Protein AF-E6QF63-F1 (afdb_monomer)

Radius of gyration: 17.87 Å; Cα contacts (8 Å, |Δi|>4): 194; chains: 1; bounding box: 43×35×48 Å

Structure (mmCIF, N/CA/C/O backbone):
data_AF-E6QF63-F1
#
_entry.id   AF-E6QF63-F1
#
loop_
_atom_site.group_PDB
_atom_site.id
_atom_site.type_symbol
_atom_site.label_atom_id
_atom_site.label_alt_id
_atom_site.label_comp_id
_atom_site.label_asym_id
_atom_site.label_entity_id
_atom_site.label_seq_id
_atom_site.pdbx_PDB_ins_code
_atom_site.Cartn_x
_atom_site.Cartn_y
_atom_site.Cartn_z
_atom_site.occupancy
_atom_site.B_iso_or_equiv
_atom_site.auth_seq_id
_atom_site.auth_comp_id
_atom_site.auth_asym_id
_atom_site.auth_atom_id
_atom_site.pdbx_PDB_model_num
ATOM 1 N N . MET A 1 1 ? 8.252 11.566 -25.900 1.00 77.56 1 MET A N 1
ATOM 2 C CA . MET A 1 1 ? 8.126 12.867 -26.603 1.00 77.56 1 MET A CA 1
ATOM 3 C C . MET A 1 1 ? 6.923 12.921 -27.541 1.00 77.56 1 MET A C 1
ATOM 5 O O . MET A 1 1 ? 6.179 13.885 -27.450 1.00 77.56 1 MET A O 1
ATOM 9 N N . VAL A 1 2 ? 6.675 11.902 -28.379 1.00 91.25 2 VAL A N 1
ATOM 10 C CA . VAL A 1 2 ? 5.491 11.867 -29.269 1.00 91.25 2 VAL A CA 1
ATOM 11 C C . VAL A 1 2 ? 4.173 11.910 -28.487 1.00 91.25 2 VAL A C 1
ATOM 13 O O . VAL A 1 2 ? 3.387 12.823 -28.699 1.00 91.25 2 VAL A O 1
ATOM 16 N N . ALA A 1 3 ? 3.964 11.010 -27.516 1.00 91.19 3 ALA A N 1
ATOM 17 C CA . ALA A 1 3 ? 2.747 11.012 -26.691 1.00 91.19 3 ALA A CA 1
ATOM 18 C C . ALA A 1 3 ? 2.508 12.360 -25.985 1.00 91.19 3 ALA A C 1
ATOM 20 O O . ALA A 1 3 ? 1.401 12.882 -26.013 1.00 91.19 3 ALA A O 1
ATOM 21 N N . PHE A 1 4 ? 3.571 12.972 -25.446 1.00 90.19 4 PHE A N 1
ATOM 22 C CA . PHE A 1 4 ? 3.513 14.312 -24.852 1.00 90.19 4 PHE A CA 1
ATOM 23 C C . PHE A 1 4 ? 3.072 15.376 -25.868 1.00 90.19 4 PHE A C 1
ATOM 25 O O . PHE A 1 4 ? 2.186 16.169 -25.574 1.00 90.19 4 PHE A O 1
ATOM 32 N N . LYS A 1 5 ? 3.639 15.368 -27.083 1.00 94.88 5 LYS A N 1
ATOM 33 C CA . LYS A 1 5 ? 3.261 16.301 -28.156 1.00 94.88 5 LYS A CA 1
ATOM 34 C C . LYS A 1 5 ? 1.799 16.137 -28.586 1.00 94.88 5 LYS A C 1
ATOM 36 O O . LYS A 1 5 ? 1.174 17.127 -28.957 1.00 94.88 5 LYS A O 1
ATOM 41 N N . MET A 1 6 ? 1.279 14.914 -28.539 1.00 96.56 6 MET A N 1
ATOM 42 C CA . MET A 1 6 ? -0.079 14.579 -28.974 1.00 96.56 6 MET A CA 1
ATOM 43 C C . MET A 1 6 ? -1.124 14.638 -27.848 1.00 96.56 6 MET A C 1
ATOM 45 O O . MET A 1 6 ? -2.311 14.502 -28.125 1.00 96.56 6 MET A O 1
ATOM 49 N N . GLY A 1 7 ? -0.708 14.822 -26.589 1.00 94.00 7 GLY A N 1
ATOM 50 C CA . GLY A 1 7 ? -1.609 14.763 -25.433 1.00 94.00 7 GLY A CA 1
ATOM 51 C C . GLY A 1 7 ? -2.177 13.363 -25.169 1.00 94.00 7 GLY A C 1
ATOM 52 O O . GLY A 1 7 ? -3.283 13.234 -24.654 1.00 94.00 7 GLY A O 1
ATOM 53 N N . TRP A 1 8 ? -1.457 12.308 -25.551 1.00 96.25 8 TRP A N 1
ATOM 54 C CA . TRP A 1 8 ? -1.918 10.928 -25.397 1.00 96.25 8 TRP A CA 1
ATOM 55 C C . TRP A 1 8 ? -1.508 10.338 -24.048 1.00 96.25 8 TRP A C 1
ATOM 57 O O . TRP A 1 8 ? -0.339 10.400 -23.662 1.00 96.25 8 TRP A O 1
ATOM 67 N N . GLY A 1 9 ? -2.462 9.694 -23.370 1.00 90.38 9 GLY A N 1
ATOM 68 C CA . GLY A 1 9 ? -2.170 8.766 -22.281 1.00 90.38 9 GLY A CA 1
ATOM 69 C C . GLY A 1 9 ? -1.618 7.468 -22.862 1.00 90.38 9 GLY A C 1
ATOM 70 O O . GLY A 1 9 ? -2.372 6.672 -23.410 1.00 90.38 9 GLY A O 1
ATOM 71 N N . LEU A 1 10 ? -0.301 7.279 -22.783 1.00 87.19 10 LEU A N 1
ATOM 72 C CA . LEU A 1 10 ? 0.390 6.097 -23.295 1.00 87.19 10 LEU A CA 1
ATOM 73 C C . LEU A 1 10 ? 1.085 5.361 -22.148 1.00 87.19 10 LEU A C 1
ATOM 75 O O . LEU A 1 10 ? 1.783 5.987 -21.349 1.00 87.19 10 LEU A O 1
ATOM 79 N N . THR A 1 11 ? 0.962 4.036 -22.135 1.00 83.50 11 THR A N 1
ATOM 80 C CA . THR A 1 11 ? 1.754 3.143 -21.282 1.00 83.50 11 THR A CA 1
ATOM 81 C C . THR A 1 11 ? 2.715 2.357 -22.166 1.00 83.50 11 THR A C 1
ATOM 83 O O . THR A 1 11 ? 2.298 1.778 -23.166 1.00 83.50 11 THR A O 1
ATOM 86 N N . VAL A 1 12 ? 3.999 2.341 -21.809 1.00 80.44 12 VAL A N 1
ATOM 87 C CA . VAL A 1 12 ? 5.005 1.490 -22.458 1.00 80.44 12 VAL A CA 1
ATOM 88 C C . VAL A 1 12 ? 5.251 0.294 -21.554 1.00 80.44 12 VAL A C 1
ATOM 90 O O . VAL A 1 12 ? 5.572 0.468 -20.380 1.00 80.44 12 VAL A O 1
ATOM 93 N N . VAL A 1 13 ? 5.107 -0.907 -22.105 1.00 81.25 13 VAL A N 1
ATOM 94 C CA . VAL A 1 13 ? 5.423 -2.159 -21.417 1.00 81.25 13 VAL A CA 1
ATOM 95 C C . VAL A 1 13 ? 6.616 -2.778 -22.129 1.00 81.25 13 VAL A C 1
ATOM 97 O O . VAL A 1 13 ? 6.569 -3.009 -23.335 1.00 81.25 13 VAL A O 1
ATOM 100 N N . LEU A 1 14 ? 7.702 -2.989 -21.388 1.00 81.12 14 LEU A N 1
ATOM 101 C CA . LEU A 1 14 ? 8.854 -3.745 -21.866 1.00 81.12 14 LEU A CA 1
ATOM 102 C C . LEU A 1 14 ? 8.646 -5.197 -21.445 1.00 81.12 14 LEU A C 1
ATOM 104 O O . LEU A 1 14 ? 8.538 -5.466 -20.254 1.00 81.12 14 LEU A O 1
ATOM 108 N N . GLU A 1 15 ? 8.560 -6.102 -22.414 1.00 83.94 15 GLU A N 1
ATOM 109 C CA . GLU A 1 15 ? 8.300 -7.528 -22.169 1.00 83.94 15 GLU A CA 1
ATOM 110 C C . GLU A 1 15 ? 9.591 -8.352 -22.128 1.00 83.94 15 GLU A C 1
ATOM 112 O O . GLU A 1 15 ? 9.680 -9.342 -21.414 1.00 83.94 15 GLU A O 1
ATOM 117 N N . SER A 1 16 ? 10.625 -7.944 -22.864 1.00 87.19 16 SER A N 1
ATOM 118 C CA . SER A 1 16 ? 11.892 -8.670 -22.910 1.00 87.19 16 SER A CA 1
ATOM 119 C C . SER A 1 16 ? 13.079 -7.738 -23.126 1.00 87.19 16 SER A C 1
ATOM 121 O O . SER A 1 16 ? 12.937 -6.616 -23.619 1.00 87.19 16 SER A O 1
ATOM 123 N N . PHE A 1 17 ? 14.257 -8.207 -22.731 1.00 88.38 17 PHE A N 1
ATOM 124 C CA . PHE A 1 17 ? 15.539 -7.558 -22.970 1.00 88.38 17 PHE A CA 1
ATOM 125 C C . PHE A 1 17 ? 16.514 -8.570 -23.562 1.00 88.38 17 PHE A C 1
ATOM 127 O O . PHE A 1 17 ? 16.563 -9.713 -23.115 1.00 88.38 17 PHE A O 1
ATOM 134 N N . ILE A 1 18 ? 17.288 -8.141 -24.555 1.00 93.31 18 ILE A N 1
ATOM 135 C CA . ILE A 1 18 ? 18.378 -8.922 -25.137 1.00 93.31 18 ILE A CA 1
ATOM 136 C C . ILE A 1 18 ? 19.684 -8.315 -24.629 1.00 93.31 18 ILE A C 1
ATOM 138 O O . ILE A 1 18 ? 19.939 -7.132 -24.861 1.00 93.31 18 ILE A O 1
ATOM 142 N N . ASP A 1 19 ? 20.481 -9.108 -23.916 1.00 91.81 19 ASP A N 1
ATOM 143 C CA . ASP A 1 19 ? 21.755 -8.653 -23.362 1.00 91.81 19 ASP A CA 1
ATOM 144 C C . ASP A 1 19 ? 22.858 -8.515 -24.431 1.00 91.81 19 ASP A C 1
ATOM 146 O O . ASP A 1 19 ? 22.669 -8.816 -25.612 1.00 91.81 19 ASP A O 1
ATOM 150 N N . SER A 1 20 ? 24.048 -8.064 -24.019 1.00 95.00 20 SER A N 1
ATOM 151 C CA . SER A 1 20 ? 25.201 -7.918 -24.920 1.00 95.00 20 SER A CA 1
ATOM 152 C C . SER A 1 20 ? 25.687 -9.236 -25.536 1.00 95.00 20 SER A C 1
ATOM 154 O O . SER A 1 20 ? 26.474 -9.203 -26.478 1.00 95.00 20 SER A O 1
ATOM 156 N N . ASN A 1 21 ? 25.240 -10.382 -25.017 1.00 94.25 21 ASN A N 1
ATOM 157 C CA . ASN A 1 21 ? 25.573 -11.716 -25.509 1.00 94.25 21 ASN A CA 1
ATOM 158 C C . ASN A 1 21 ? 24.481 -12.287 -26.432 1.00 94.25 21 ASN A C 1
ATOM 160 O O . ASN A 1 21 ? 24.614 -13.414 -26.905 1.00 94.25 21 ASN A O 1
ATOM 164 N N . GLY A 1 22 ? 23.402 -11.538 -26.692 1.00 93.44 22 GLY A N 1
ATOM 165 C CA . GLY A 1 22 ? 22.266 -11.999 -27.490 1.00 93.44 22 GLY A CA 1
ATOM 166 C C . GLY A 1 22 ? 21.261 -12.856 -26.713 1.00 93.44 22 GLY A C 1
ATOM 167 O O . GLY A 1 22 ? 20.371 -13.445 -27.325 1.00 93.44 22 GLY A O 1
ATOM 168 N N . ILE A 1 23 ? 21.371 -12.938 -25.383 1.00 93.62 23 ILE A N 1
ATOM 169 C CA . ILE A 1 23 ? 20.462 -13.727 -24.548 1.00 93.62 23 ILE A CA 1
ATOM 170 C C . ILE A 1 23 ? 19.201 -12.911 -24.270 1.00 93.62 23 ILE A C 1
ATOM 172 O O . ILE A 1 23 ? 19.253 -11.853 -23.641 1.00 93.62 23 ILE A O 1
ATOM 176 N N . ALA A 1 24 ? 18.053 -13.428 -24.710 1.00 90.75 24 ALA A N 1
ATOM 177 C CA . ALA A 1 24 ? 16.749 -12.855 -24.404 1.00 90.75 24 ALA A CA 1
ATOM 178 C C . ALA A 1 24 ? 16.290 -13.260 -22.993 1.00 90.75 24 ALA A C 1
ATOM 180 O O . ALA A 1 24 ? 16.170 -14.444 -22.682 1.00 90.75 24 ALA A O 1
ATOM 181 N N . SER A 1 25 ? 15.994 -12.270 -22.157 1.00 87.88 25 SER A N 1
ATOM 182 C CA . SER A 1 25 ? 15.398 -12.426 -20.829 1.00 87.88 25 SER A CA 1
ATOM 183 C C . SER A 1 25 ? 14.021 -11.769 -20.794 1.00 87.88 25 SER A C 1
ATOM 185 O O . SER A 1 25 ? 13.836 -10.680 -21.335 1.00 87.88 25 SER A O 1
ATOM 187 N N . GLN A 1 26 ? 13.055 -12.417 -20.145 1.00 83.69 26 GLN A N 1
ATOM 188 C CA . GLN A 1 26 ? 11.720 -11.855 -19.928 1.00 83.69 26 GLN A CA 1
ATOM 189 C C . GLN A 1 26 ? 11.769 -10.785 -18.829 1.00 83.69 26 GLN A C 1
ATOM 191 O O . GLN A 1 26 ? 12.319 -11.014 -17.752 1.00 83.69 26 GLN A O 1
ATOM 196 N N . ILE A 1 27 ? 11.176 -9.625 -19.095 1.00 78.94 27 ILE A N 1
ATOM 197 C CA . ILE A 1 27 ? 10.954 -8.564 -18.113 1.00 78.94 27 ILE A CA 1
ATOM 198 C C . ILE A 1 27 ? 9.559 -8.790 -17.543 1.00 78.94 27 ILE A C 1
ATOM 200 O O . ILE A 1 27 ? 8.551 -8.398 -18.128 1.00 78.94 27 ILE A O 1
ATOM 204 N N . VAL A 1 28 ? 9.491 -9.453 -16.393 1.00 73.44 28 VAL A N 1
ATOM 205 C CA . VAL A 1 28 ? 8.207 -9.753 -15.762 1.00 73.44 28 VAL A CA 1
ATOM 206 C C . VAL A 1 28 ? 7.830 -8.629 -14.802 1.00 73.44 28 VAL A C 1
ATOM 208 O O . VAL A 1 28 ? 8.525 -8.386 -13.820 1.00 73.44 28 VAL A O 1
ATOM 211 N N . GLN A 1 29 ? 6.703 -7.959 -15.056 1.00 78.38 29 GLN A N 1
ATOM 212 C CA . GLN A 1 29 ? 6.124 -6.958 -14.147 1.00 78.38 29 GLN A CA 1
ATOM 213 C C . GLN A 1 29 ? 5.306 -7.623 -13.032 1.00 78.38 29 GLN A C 1
ATOM 215 O O . GLN A 1 29 ? 4.130 -7.322 -12.836 1.00 78.38 29 GLN A O 1
ATOM 220 N N . LYS A 1 30 ? 5.916 -8.579 -12.331 1.00 85.69 30 LYS A N 1
ATOM 221 C CA . LYS A 1 30 ? 5.305 -9.246 -11.183 1.00 85.69 30 LYS A CA 1
ATOM 222 C C . LYS A 1 30 ? 6.314 -9.359 -10.056 1.00 85.69 30 LYS A C 1
ATOM 224 O O . LYS A 1 30 ? 7.493 -9.605 -10.295 1.00 85.69 30 LYS A O 1
ATOM 229 N N . ASP A 1 31 ? 5.816 -9.236 -8.838 1.00 88.38 31 ASP A N 1
ATOM 230 C CA . ASP A 1 31 ? 6.544 -9.601 -7.633 1.00 88.38 31 ASP A CA 1
ATOM 231 C C . ASP A 1 31 ? 5.748 -10.706 -6.935 1.00 88.38 31 ASP A C 1
ATOM 233 O O . ASP A 1 31 ? 4.737 -10.455 -6.273 1.00 88.38 31 ASP A O 1
ATOM 237 N N . ASP A 1 32 ? 6.188 -11.950 -7.136 1.00 90.81 32 ASP A N 1
ATOM 238 C CA . ASP A 1 32 ? 5.523 -13.138 -6.591 1.00 90.81 32 ASP A CA 1
ATOM 239 C C . ASP A 1 32 ? 5.521 -13.144 -5.050 1.00 90.81 32 ASP A C 1
ATOM 241 O O . ASP A 1 32 ? 4.725 -13.859 -4.441 1.00 90.81 32 ASP A O 1
ATOM 245 N N . SER A 1 33 ? 6.365 -12.329 -4.402 1.00 93.25 33 SER A N 1
ATOM 246 C CA . SER A 1 33 ? 6.396 -12.212 -2.942 1.00 93.25 33 SER A CA 1
ATOM 247 C C . SER A 1 33 ? 5.229 -11.402 -2.370 1.00 93.25 33 SER A C 1
ATOM 249 O O . SER A 1 33 ? 4.942 -11.524 -1.181 1.00 93.25 33 SER A O 1
ATOM 251 N N . LEU A 1 34 ? 4.527 -10.604 -3.188 1.00 95.38 34 LEU A N 1
ATOM 252 C CA . LEU A 1 34 ? 3.461 -9.713 -2.715 1.00 95.38 34 LEU A CA 1
ATOM 253 C C . LEU A 1 34 ? 2.103 -10.402 -2.592 1.00 95.38 34 LEU A C 1
ATOM 255 O O . LEU A 1 34 ? 1.345 -10.092 -1.673 1.00 95.38 34 LEU A O 1
ATOM 259 N N . ALA A 1 35 ? 1.782 -11.340 -3.488 1.00 94.94 35 ALA A N 1
ATOM 260 C CA . ALA A 1 35 ? 0.483 -12.015 -3.475 1.00 94.94 35 ALA A CA 1
ATOM 261 C C . ALA A 1 35 ? 0.208 -12.754 -2.145 1.00 94.94 35 ALA A C 1
ATOM 263 O O . ALA A 1 35 ? -0.862 -12.532 -1.579 1.00 94.94 35 ALA A O 1
ATOM 264 N N . PRO A 1 36 ? 1.159 -13.519 -1.563 1.00 96.75 36 PRO A N 1
ATOM 265 C CA . PRO A 1 36 ? 0.958 -14.162 -0.260 1.00 96.75 36 PRO A CA 1
ATOM 266 C C . PRO A 1 36 ? 0.754 -13.192 0.915 1.00 96.75 36 PRO A C 1
ATOM 268 O O . PRO A 1 36 ? 0.276 -13.607 1.967 1.00 96.75 36 PRO A O 1
ATOM 271 N N . LEU A 1 37 ? 1.120 -11.910 0.771 1.00 97.00 37 LEU A N 1
ATOM 272 C CA . LEU A 1 37 ? 0.924 -10.892 1.813 1.00 97.00 37 LEU A CA 1
ATOM 273 C C . LEU A 1 37 ? -0.514 -10.361 1.849 1.00 97.00 37 LEU A C 1
ATOM 275 O O . LEU A 1 37 ? -0.896 -9.707 2.820 1.00 97.00 37 LEU A O 1
ATOM 279 N N . CYS A 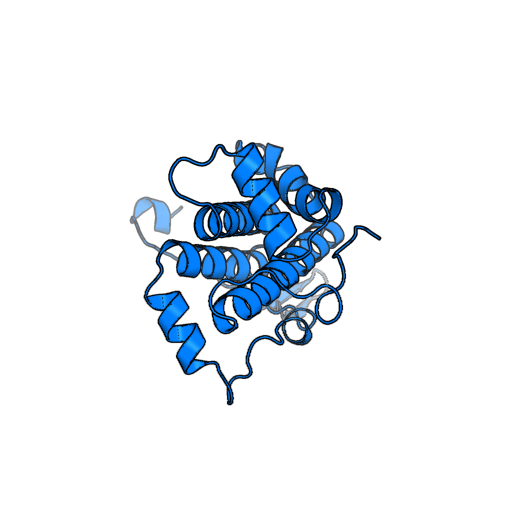1 38 ? -1.300 -10.601 0.796 1.00 96.62 38 CYS A N 1
ATOM 280 C CA . CYS A 1 38 ? -2.705 -10.231 0.746 1.00 96.62 38 CYS A CA 1
ATOM 281 C C . CYS A 1 38 ? -3.561 -11.386 1.274 1.00 96.62 38 CYS A C 1
ATOM 283 O O . CYS A 1 38 ? -3.822 -12.359 0.576 1.00 96.62 38 CYS A O 1
ATOM 285 N N . THR A 1 39 ? -3.980 -11.269 2.529 1.00 96.62 39 THR A N 1
ATOM 286 C CA . THR A 1 39 ? -4.791 -12.270 3.237 1.00 96.62 39 THR A CA 1
ATOM 287 C C . THR A 1 39 ? -6.222 -11.798 3.484 1.00 96.62 39 THR A C 1
ATOM 289 O O . THR A 1 39 ? -7.066 -12.593 3.885 1.00 96.62 39 THR A O 1
ATOM 292 N N . ALA A 1 40 ? -6.509 -10.513 3.247 1.00 96.88 40 ALA A N 1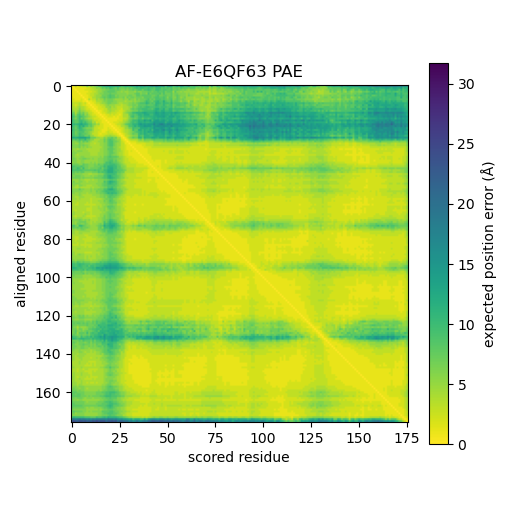
ATOM 293 C CA . ALA A 1 40 ? -7.814 -9.920 3.515 1.00 96.88 40 ALA A CA 1
ATOM 294 C C . ALA A 1 40 ? -8.943 -10.505 2.659 1.00 96.88 40 ALA A C 1
ATOM 296 O O . ALA A 1 40 ? -10.103 -10.456 3.067 1.00 96.88 40 ALA A O 1
ATOM 297 N N . PHE A 1 41 ? -8.625 -11.066 1.498 1.00 96.75 41 PHE A N 1
ATOM 298 C CA . PHE A 1 41 ? -9.569 -11.727 0.607 1.00 96.75 41 PHE A CA 1
ATOM 299 C C . PHE A 1 41 ? -8.829 -12.747 -0.264 1.00 96.75 41 PHE A C 1
ATOM 301 O O . PHE A 1 41 ? -7.609 -12.685 -0.411 1.00 96.75 41 PHE A O 1
ATOM 308 N N . SER A 1 42 ? -9.580 -13.652 -0.878 1.00 95.81 42 SER A N 1
ATOM 309 C CA . SER A 1 42 ? -9.146 -14.416 -2.047 1.00 95.81 42 SER A CA 1
ATOM 310 C C . SER A 1 42 ? -10.031 -14.047 -3.237 1.00 95.81 42 SER A C 1
ATOM 312 O O . SER A 1 42 ? -11.059 -13.390 -3.069 1.00 95.81 42 SER A O 1
ATOM 314 N N . LEU A 1 43 ? -9.655 -14.466 -4.447 1.00 92.81 43 LEU A N 1
ATOM 315 C CA . LEU A 1 43 ? -10.491 -14.228 -5.631 1.00 92.81 43 LEU A CA 1
ATOM 316 C C . LEU A 1 43 ? -11.873 -14.888 -5.511 1.00 92.81 43 LEU A C 1
ATOM 318 O O . LEU A 1 43 ? -12.843 -14.352 -6.033 1.00 92.81 43 LEU A O 1
ATOM 322 N N . ASP A 1 44 ? -11.965 -15.991 -4.767 1.00 94.56 44 ASP A N 1
ATOM 323 C CA . ASP A 1 44 ? -13.209 -16.739 -4.570 1.00 94.56 44 ASP A CA 1
ATOM 324 C C . ASP A 1 44 ? -13.975 -16.314 -3.303 1.00 94.56 44 ASP A C 1
ATOM 326 O O . ASP A 1 44 ? -15.139 -16.673 -3.128 1.00 94.56 44 ASP A O 1
ATOM 330 N N . GLN A 1 45 ? -13.340 -15.569 -2.389 1.00 95.31 45 GLN A N 1
ATOM 331 C CA . GLN A 1 45 ? -13.924 -15.212 -1.097 1.00 95.31 45 GLN A CA 1
ATOM 332 C C . GLN A 1 45 ? -13.595 -13.773 -0.686 1.00 95.31 45 GLN A C 1
ATOM 334 O O . GLN A 1 45 ? -12.445 -13.410 -0.449 1.00 95.31 45 GLN A O 1
ATOM 339 N N . GLY A 1 46 ? -14.637 -12.955 -0.511 1.00 93.94 46 GLY A N 1
ATOM 340 C CA . GLY A 1 46 ? -14.525 -11.583 0.002 1.00 93.94 46 GLY A CA 1
ATOM 341 C C . GLY A 1 46 ? -14.075 -10.537 -1.025 1.00 93.94 46 GLY A C 1
ATOM 342 O O . GLY A 1 46 ? -14.148 -9.345 -0.727 1.00 93.94 46 GLY A O 1
ATOM 343 N N . PHE A 1 47 ? -13.667 -10.952 -2.232 1.00 96.56 47 PHE A N 1
ATOM 344 C CA . PHE A 1 47 ? -13.260 -10.043 -3.305 1.00 96.56 47 PHE A CA 1
ATOM 345 C C . PHE A 1 47 ? -14.360 -9.042 -3.670 1.00 96.56 47 PHE A C 1
ATOM 347 O O . PHE A 1 47 ? -14.111 -7.840 -3.626 1.00 96.56 47 PHE A O 1
ATOM 354 N N . ASP A 1 48 ? -15.575 -9.509 -3.976 1.00 96.62 48 ASP A N 1
ATOM 355 C CA . ASP A 1 48 ? -16.662 -8.644 -4.456 1.00 96.62 48 ASP A CA 1
ATOM 356 C C . ASP A 1 48 ? -17.021 -7.543 -3.450 1.00 96.62 48 ASP A C 1
ATOM 358 O O . ASP A 1 48 ? -17.152 -6.373 -3.815 1.00 96.62 48 ASP A O 1
ATOM 362 N N . GLU A 1 49 ? -17.121 -7.893 -2.164 1.00 95.44 49 GLU A N 1
ATOM 363 C CA . GLU A 1 49 ? -17.453 -6.934 -1.109 1.00 95.44 49 GLU A CA 1
ATOM 364 C C . GLU A 1 49 ? -16.375 -5.850 -0.981 1.00 95.44 49 GLU A C 1
ATOM 366 O O . GLU A 1 49 ? -16.682 -4.657 -0.893 1.00 95.44 49 GLU A O 1
ATOM 371 N N . LEU A 1 50 ? -15.101 -6.249 -0.990 1.00 96.19 50 LEU A N 1
ATOM 372 C CA . LEU A 1 50 ? -13.995 -5.308 -0.887 1.00 96.19 50 LEU A CA 1
ATOM 373 C C . LEU A 1 50 ? -13.856 -4.461 -2.157 1.00 96.19 50 LEU A C 1
ATOM 375 O O . LEU A 1 50 ? -13.630 -3.255 -2.069 1.00 96.19 50 LEU A O 1
ATOM 379 N N . CYS A 1 51 ? -14.046 -5.068 -3.328 1.00 96.56 51 CYS A N 1
ATOM 380 C CA . CYS A 1 51 ? -14.010 -4.401 -4.624 1.00 96.56 51 CYS A CA 1
ATOM 381 C C . CYS A 1 51 ? -15.040 -3.264 -4.688 1.00 96.56 51 CYS A C 1
ATOM 383 O O . CYS A 1 51 ? -14.697 -2.141 -5.063 1.00 96.56 51 CYS A O 1
ATOM 385 N N . ILE A 1 52 ? -16.269 -3.504 -4.214 1.00 96.88 52 ILE A N 1
ATOM 386 C CA . ILE A 1 52 ? -17.307 -2.467 -4.114 1.00 96.88 52 ILE A CA 1
ATOM 387 C C . ILE A 1 52 ? -16.837 -1.303 -3.229 1.00 96.88 52 ILE A C 1
ATOM 389 O O . ILE A 1 52 ? -16.939 -0.147 -3.647 1.00 96.88 52 ILE A O 1
ATOM 393 N N . LYS A 1 53 ? -16.264 -1.577 -2.045 1.00 96.00 53 LYS A N 1
ATOM 394 C CA . LYS A 1 53 ? -15.742 -0.524 -1.149 1.00 96.00 53 LYS A CA 1
ATOM 395 C C . LYS A 1 53 ? -14.618 0.285 -1.807 1.00 96.00 53 LYS A C 1
ATOM 397 O O . LYS A 1 53 ? -14.572 1.505 -1.651 1.00 96.00 53 LYS A O 1
ATOM 402 N N . VAL A 1 54 ? -13.725 -0.373 -2.552 1.00 96.94 54 VAL A N 1
ATOM 403 C CA . VAL A 1 54 ? -12.633 0.286 -3.288 1.00 96.94 54 VAL A CA 1
ATOM 404 C C . VAL A 1 54 ? -13.188 1.199 -4.379 1.00 96.94 54 VAL A C 1
ATOM 406 O O . VAL A 1 54 ? -12.809 2.366 -4.437 1.00 96.94 54 VAL A O 1
ATOM 409 N N . ILE A 1 55 ? -14.113 0.712 -5.211 1.00 96.25 55 ILE A N 1
ATOM 410 C CA . ILE A 1 55 ? -14.685 1.483 -6.327 1.00 96.25 55 ILE A CA 1
ATOM 411 C C . ILE A 1 55 ? -15.494 2.687 -5.826 1.00 96.25 55 ILE A C 1
ATOM 413 O O . ILE A 1 55 ? -15.465 3.753 -6.440 1.00 96.25 55 ILE A O 1
ATOM 417 N N . GLN A 1 56 ? -16.189 2.552 -4.695 1.00 96.81 56 GLN A N 1
ATOM 418 C CA . GLN A 1 56 ? -16.971 3.638 -4.095 1.00 96.81 56 GLN A CA 1
ATOM 419 C C . GLN A 1 56 ? -16.110 4.713 -3.413 1.00 96.81 56 GLN A C 1
ATOM 421 O O . GLN A 1 56 ? -16.596 5.812 -3.149 1.00 96.81 56 GLN A O 1
ATOM 426 N N . SER A 1 57 ? -14.834 4.429 -3.140 1.00 96.88 57 SER A N 1
ATOM 427 C CA . SER A 1 57 ? -13.919 5.342 -2.460 1.00 96.88 57 SER A CA 1
ATOM 428 C C . SER A 1 57 ? -12.767 5.741 -3.379 1.00 96.88 57 SER A C 1
ATOM 430 O O . SER A 1 57 ? -11.736 5.077 -3.446 1.00 96.88 57 SER A O 1
ATOM 432 N N . VAL A 1 58 ? -12.908 6.887 -4.052 1.00 96.75 58 VAL A N 1
ATOM 433 C CA . VAL A 1 58 ? -11.850 7.478 -4.896 1.00 96.75 58 VAL A CA 1
ATOM 434 C C . VAL A 1 58 ? -10.473 7.509 -4.206 1.00 96.75 58 VAL A C 1
ATOM 436 O O . VAL A 1 58 ? -9.505 7.060 -4.821 1.00 96.75 58 VAL A O 1
ATOM 439 N N . PRO A 1 59 ? -10.316 7.996 -2.956 1.00 97.06 59 PRO A N 1
ATOM 440 C CA . PRO A 1 59 ? -9.013 7.971 -2.288 1.00 97.06 59 PRO A CA 1
ATOM 441 C C . PRO A 1 59 ? -8.453 6.556 -2.078 1.00 97.06 59 PRO A C 1
ATOM 443 O O . PRO A 1 59 ? -7.242 6.380 -2.208 1.00 97.06 59 PRO A O 1
ATOM 446 N N . LEU A 1 60 ? -9.297 5.554 -1.810 1.00 97.75 60 LEU A N 1
ATOM 447 C CA . LEU A 1 60 ? -8.860 4.164 -1.652 1.00 97.75 60 LEU A CA 1
ATOM 448 C C . LEU A 1 60 ? -8.473 3.533 -2.992 1.00 97.75 60 LEU A C 1
ATOM 450 O O . LEU A 1 60 ? -7.409 2.928 -3.100 1.00 97.75 60 LEU A O 1
ATOM 454 N N . PHE A 1 61 ? -9.285 3.740 -4.028 1.00 97.75 61 PHE A N 1
ATOM 455 C CA . PHE A 1 61 ? -8.963 3.341 -5.396 1.00 97.75 61 PHE A CA 1
ATOM 456 C C . PHE A 1 61 ? -7.613 3.913 -5.843 1.00 97.75 61 PHE A C 1
ATOM 458 O O . PHE A 1 61 ? -6.768 3.193 -6.373 1.00 97.75 61 PHE A O 1
ATOM 465 N N . MET A 1 62 ? -7.369 5.198 -5.573 1.00 98.12 62 MET A N 1
ATOM 466 C CA . MET A 1 62 ? -6.100 5.839 -5.910 1.00 98.12 62 MET A CA 1
ATOM 467 C C . MET A 1 62 ? -4.929 5.273 -5.103 1.00 98.12 62 MET A C 1
ATOM 469 O O . MET A 1 62 ? -3.851 5.106 -5.663 1.00 98.12 62 MET A O 1
ATOM 473 N N . ALA A 1 63 ? -5.124 4.939 -3.823 1.00 98.12 63 ALA A N 1
ATOM 474 C CA . ALA A 1 63 ? -4.089 4.287 -3.021 1.00 98.12 63 ALA A CA 1
ATOM 475 C C . ALA A 1 63 ? -3.724 2.906 -3.588 1.00 98.12 63 ALA A C 1
ATOM 477 O O . ALA A 1 63 ? -2.544 2.593 -3.717 1.00 98.12 63 ALA A O 1
ATOM 478 N N . LEU A 1 64 ? -4.720 2.113 -3.996 1.00 97.19 64 LEU A N 1
ATOM 479 C CA . LEU A 1 64 ? -4.496 0.814 -4.632 1.00 97.19 64 LEU A CA 1
ATOM 480 C C . LEU A 1 64 ? -3.774 0.956 -5.980 1.00 97.19 64 LEU A C 1
ATOM 482 O O . LEU A 1 64 ? -2.800 0.250 -6.234 1.00 97.19 64 LEU A O 1
ATOM 486 N N . ARG A 1 65 ? -4.200 1.909 -6.820 1.00 96.06 65 ARG A N 1
ATOM 487 C CA . ARG A 1 65 ? -3.531 2.237 -8.088 1.00 96.06 65 ARG A CA 1
ATOM 488 C C . ARG A 1 65 ? -2.062 2.596 -7.871 1.00 96.06 65 ARG A C 1
ATOM 490 O O . ARG A 1 65 ? -1.216 2.136 -8.632 1.00 96.06 65 ARG A O 1
ATOM 497 N N . ASP A 1 66 ? -1.775 3.436 -6.878 1.00 96.88 66 ASP A N 1
ATOM 498 C CA . ASP A 1 66 ? -0.415 3.877 -6.568 1.00 96.88 66 ASP A CA 1
ATOM 499 C C . ASP A 1 66 ? 0.469 2.666 -6.199 1.00 96.88 66 ASP A C 1
ATOM 501 O O . ASP A 1 66 ? 1.552 2.508 -6.756 1.00 96.88 66 ASP A O 1
ATOM 505 N N . LEU A 1 67 ? -0.018 1.739 -5.365 1.00 96.38 67 LEU A N 1
ATOM 506 C CA . LEU A 1 67 ? 0.729 0.517 -5.030 1.00 96.38 67 LEU A CA 1
ATOM 507 C C . LEU A 1 67 ? 0.940 -0.413 -6.232 1.00 96.38 67 LEU A C 1
ATOM 509 O O . LEU A 1 67 ? 2.038 -0.930 -6.415 1.00 96.38 67 LEU A O 1
ATOM 513 N N . ILE A 1 68 ? -0.069 -0.602 -7.085 1.00 94.56 68 ILE A N 1
ATOM 514 C CA . ILE A 1 68 ? 0.076 -1.423 -8.300 1.00 94.56 68 ILE A CA 1
ATOM 515 C C . ILE A 1 68 ? 1.105 -0.797 -9.255 1.00 94.56 68 ILE A C 1
ATOM 517 O O . ILE A 1 68 ? 1.947 -1.503 -9.808 1.00 94.56 68 ILE A O 1
ATOM 521 N N . ALA A 1 69 ? 1.091 0.530 -9.416 1.00 91.75 69 ALA A N 1
ATOM 522 C CA . ALA A 1 69 ? 2.059 1.240 -10.251 1.00 91.75 69 ALA A CA 1
ATOM 523 C C . ALA A 1 69 ? 3.504 1.102 -9.737 1.00 91.75 69 ALA A C 1
ATOM 525 O O . ALA A 1 69 ? 4.428 1.013 -10.550 1.00 91.75 69 ALA A O 1
ATOM 526 N N . ALA A 1 70 ? 3.693 1.014 -8.416 1.00 92.25 70 ALA A N 1
ATOM 527 C CA . ALA A 1 70 ? 5.001 0.809 -7.797 1.00 92.25 70 ALA A CA 1
ATOM 528 C C . ALA A 1 70 ? 5.682 -0.502 -8.244 1.00 92.25 70 ALA A C 1
ATOM 530 O O . ALA A 1 70 ? 6.909 -0.542 -8.326 1.00 92.25 70 ALA A O 1
ATOM 531 N N . ILE A 1 71 ? 4.909 -1.538 -8.601 1.00 90.12 71 ILE A N 1
ATOM 532 C CA . ILE A 1 71 ? 5.435 -2.801 -9.152 1.00 90.12 71 ILE A CA 1
ATOM 533 C C . ILE A 1 71 ? 5.966 -2.588 -10.574 1.00 90.12 71 ILE A C 1
ATOM 535 O O . ILE A 1 71 ? 7.057 -3.040 -10.918 1.00 90.12 71 ILE A O 1
ATOM 539 N N . SER A 1 72 ? 5.203 -1.884 -11.412 1.00 84.88 72 SER A N 1
ATOM 540 C CA . SER A 1 72 ? 5.559 -1.667 -12.818 1.00 84.88 72 SER A CA 1
ATOM 541 C C . SER A 1 72 ? 6.702 -0.667 -13.000 1.00 84.88 72 SER A C 1
ATOM 543 O O . SER A 1 72 ? 7.407 -0.724 -14.008 1.00 84.88 72 SER A O 1
ATOM 545 N N . LEU A 1 73 ? 6.884 0.268 -12.060 1.00 85.50 73 LEU A N 1
ATOM 546 C CA . LEU A 1 73 ? 7.866 1.349 -12.150 1.00 85.50 73 LEU A CA 1
ATOM 547 C C . LEU A 1 73 ? 8.669 1.489 -10.836 1.00 85.50 73 LEU A C 1
ATOM 549 O O . LEU A 1 73 ? 8.446 2.429 -10.068 1.00 85.50 73 LEU A O 1
ATOM 553 N N . PRO A 1 74 ? 9.673 0.625 -10.589 1.00 80.62 74 PRO A N 1
ATOM 554 C CA . PRO A 1 74 ? 10.410 0.598 -9.317 1.00 80.62 74 PRO A CA 1
ATOM 555 C C . PRO A 1 74 ? 11.044 1.940 -8.919 1.00 80.62 74 PRO A C 1
ATOM 557 O O . PRO A 1 74 ? 11.088 2.297 -7.745 1.00 80.62 74 PRO A O 1
ATOM 560 N N . ASN A 1 75 ? 11.474 2.740 -9.900 1.00 84.25 75 ASN A N 1
ATOM 561 C CA . ASN A 1 75 ? 12.089 4.050 -9.659 1.00 84.25 75 ASN A CA 1
ATOM 562 C C . ASN A 1 75 ? 11.129 5.087 -9.044 1.00 84.25 75 ASN A C 1
ATOM 564 O O . ASN A 1 75 ? 11.591 6.064 -8.456 1.00 84.25 75 ASN A O 1
ATOM 568 N N . VAL A 1 76 ? 9.810 4.905 -9.183 1.00 88.50 76 VAL A N 1
ATOM 569 C CA . VAL A 1 76 ? 8.799 5.776 -8.553 1.00 88.50 76 VAL A CA 1
ATOM 570 C C . VAL A 1 76 ? 8.114 5.116 -7.358 1.00 88.50 76 VAL A C 1
ATOM 572 O O . VAL A 1 76 ? 7.390 5.801 -6.633 1.00 88.50 76 VAL A O 1
ATOM 575 N N . ALA A 1 77 ? 8.409 3.837 -7.087 1.00 93.19 77 ALA A N 1
ATOM 576 C CA . ALA A 1 77 ? 7.829 3.073 -5.988 1.00 93.19 77 ALA A CA 1
ATOM 577 C C . ALA A 1 77 ? 7.897 3.792 -4.628 1.00 93.19 77 ALA A C 1
ATOM 579 O O . ALA A 1 77 ? 6.872 3.823 -3.949 1.00 93.19 77 ALA A O 1
ATOM 580 N N . PRO A 1 78 ? 9.006 4.457 -4.227 1.00 95.38 78 PRO A N 1
ATOM 581 C CA . PRO A 1 78 ? 9.047 5.188 -2.958 1.00 95.38 78 PRO A CA 1
ATOM 582 C C . PRO A 1 78 ? 8.001 6.303 -2.862 1.00 95.38 78 PRO A C 1
ATOM 584 O O . PRO A 1 78 ? 7.391 6.500 -1.814 1.00 95.38 78 PRO A O 1
ATOM 587 N N . VAL A 1 79 ? 7.767 7.029 -3.958 1.00 96.06 79 VAL A N 1
ATOM 588 C CA . VAL A 1 79 ? 6.795 8.128 -3.992 1.00 96.06 79 VAL A CA 1
ATOM 589 C C . VAL A 1 79 ? 5.374 7.584 -4.041 1.00 96.06 79 VAL A C 1
ATOM 591 O O . VAL A 1 79 ? 4.513 8.079 -3.315 1.00 96.06 79 VAL A O 1
ATOM 594 N N . ASP A 1 80 ? 5.125 6.575 -4.872 1.00 97.00 80 ASP A N 1
ATOM 595 C CA . ASP A 1 80 ? 3.811 5.945 -4.995 1.00 97.00 80 ASP A CA 1
ATOM 596 C C . ASP A 1 80 ? 3.380 5.270 -3.684 1.00 97.00 80 ASP A C 1
ATOM 598 O O . ASP A 1 80 ? 2.283 5.534 -3.190 1.00 97.00 80 ASP A O 1
ATOM 602 N N . CYS A 1 81 ? 4.268 4.498 -3.051 1.00 97.75 81 CYS A N 1
ATOM 603 C CA . CYS A 1 81 ? 3.996 3.854 -1.766 1.00 97.75 81 CYS A CA 1
ATOM 604 C C . CYS A 1 81 ? 3.734 4.878 -0.658 1.00 97.75 81 CYS A C 1
ATOM 606 O O . CYS A 1 81 ? 2.749 4.754 0.067 1.00 97.75 81 CYS A O 1
ATOM 608 N N . ALA A 1 82 ? 4.554 5.929 -0.543 1.00 97.38 82 ALA A N 1
ATOM 609 C CA . ALA A 1 82 ? 4.328 6.972 0.457 1.00 97.38 82 ALA A CA 1
ATOM 610 C C . ALA A 1 82 ? 3.009 7.727 0.230 1.00 97.38 82 ALA A C 1
ATOM 612 O O . ALA A 1 82 ? 2.299 8.030 1.190 1.00 97.38 82 ALA A O 1
ATOM 613 N N . ARG A 1 83 ? 2.638 7.988 -1.030 1.00 97.56 83 ARG A N 1
ATOM 614 C CA . ARG A 1 83 ? 1.351 8.609 -1.373 1.00 97.56 83 ARG A CA 1
ATOM 615 C C . ARG A 1 83 ? 0.177 7.707 -1.009 1.00 97.56 83 ARG A C 1
ATOM 617 O O . ARG A 1 83 ? -0.813 8.201 -0.476 1.00 97.56 83 ARG A O 1
ATOM 624 N N . ALA A 1 84 ? 0.289 6.400 -1.242 1.00 98.31 84 ALA A N 1
ATOM 625 C CA . ALA A 1 84 ? -0.717 5.441 -0.803 1.00 98.31 84 ALA A CA 1
ATOM 626 C C . ALA A 1 84 ? -0.889 5.476 0.725 1.00 98.31 84 ALA A C 1
ATOM 628 O O . ALA A 1 84 ? -2.020 5.567 1.198 1.00 98.31 84 ALA A O 1
ATOM 629 N N . MET A 1 85 ? 0.206 5.500 1.497 1.00 98.25 85 MET A N 1
ATOM 630 C CA . MET A 1 85 ? 0.138 5.611 2.964 1.00 98.25 85 MET A CA 1
ATOM 631 C C . MET A 1 85 ? -0.548 6.906 3.417 1.00 98.25 85 MET A C 1
ATOM 633 O O . MET A 1 85 ? -1.375 6.884 4.3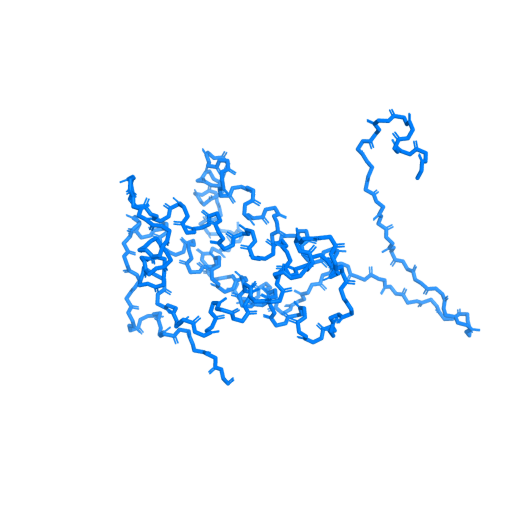26 1.00 98.25 85 MET A O 1
ATOM 637 N N . ASP A 1 86 ? -0.258 8.026 2.755 1.00 97.19 86 ASP A N 1
ATOM 638 C CA . ASP A 1 86 ? -0.874 9.323 3.051 1.00 97.19 86 ASP A CA 1
ATOM 639 C C . ASP A 1 86 ? -2.388 9.331 2.767 1.00 97.19 86 ASP A C 1
ATOM 641 O O . ASP A 1 86 ? -3.183 9.859 3.548 1.00 97.19 86 ASP A O 1
ATOM 645 N N . ARG A 1 87 ? -2.819 8.661 1.691 1.00 97.88 87 ARG A N 1
ATOM 646 C CA . ARG A 1 87 ? -4.246 8.450 1.398 1.00 97.88 87 ARG A CA 1
ATOM 647 C C . ARG A 1 87 ? -4.922 7.597 2.471 1.00 97.88 87 ARG A C 1
ATOM 649 O O . ARG A 1 87 ? -5.999 7.968 2.932 1.00 97.88 87 ARG A O 1
ATOM 656 N N . LEU A 1 88 ? -4.292 6.497 2.896 1.00 98.31 88 LEU A N 1
ATOM 657 C CA . LEU A 1 88 ? -4.814 5.646 3.973 1.00 98.31 88 LEU A CA 1
ATOM 658 C C . LEU A 1 88 ? -4.931 6.411 5.294 1.00 98.31 88 LEU A C 1
ATOM 660 O O . LEU A 1 88 ? -5.948 6.312 5.976 1.00 98.31 88 LEU A O 1
ATOM 664 N N . LYS A 1 89 ? -3.938 7.241 5.625 1.00 97.56 89 LYS A N 1
ATOM 665 C CA . LYS A 1 89 ? -3.986 8.143 6.782 1.00 97.56 89 LYS A CA 1
ATOM 666 C C . LYS A 1 89 ? -5.243 9.012 6.753 1.00 97.56 89 LYS A C 1
ATOM 668 O O . LYS A 1 89 ? -5.957 9.081 7.748 1.00 97.56 89 LYS A O 1
ATOM 673 N N . HIS A 1 90 ? -5.538 9.651 5.622 1.00 96.69 90 HIS A N 1
ATOM 674 C CA . HIS A 1 90 ? -6.729 10.494 5.487 1.00 96.69 90 HIS A CA 1
ATOM 675 C C . HIS A 1 90 ? -8.047 9.714 5.525 1.00 96.69 90 HIS A C 1
ATOM 677 O O . HIS A 1 90 ? -9.054 10.265 5.957 1.00 96.69 90 HIS A O 1
ATOM 683 N N . LEU A 1 91 ? -8.041 8.449 5.108 1.00 96.94 91 LEU A N 1
ATOM 684 C CA . LEU A 1 91 ? -9.203 7.565 5.191 1.00 96.94 91 LEU A CA 1
ATOM 685 C C . LEU A 1 91 ? -9.515 7.103 6.620 1.00 96.94 91 LEU A C 1
ATOM 687 O O . LEU A 1 91 ? -10.673 6.844 6.930 1.00 96.94 91 LEU A O 1
ATOM 691 N N . VAL A 1 92 ? -8.498 6.978 7.474 1.00 96.50 92 VAL A N 1
ATOM 692 C CA . VAL A 1 92 ? -8.666 6.610 8.890 1.00 96.50 92 VAL A CA 1
ATOM 693 C C . VAL A 1 92 ? -8.936 7.841 9.764 1.00 96.50 92 VAL A C 1
ATOM 695 O O . VAL A 1 92 ? -9.616 7.740 10.783 1.00 96.50 92 VAL A O 1
ATOM 698 N N . ALA A 1 93 ? -8.408 9.005 9.386 1.00 95.25 93 ALA A N 1
ATOM 699 C CA . ALA A 1 93 ? -8.488 10.222 10.184 1.00 95.25 93 ALA A CA 1
ATOM 700 C C . ALA A 1 93 ? -9.921 10.744 10.359 1.00 95.25 93 ALA A C 1
ATOM 702 O O . ALA A 1 93 ? -10.670 10.906 9.394 1.00 95.25 93 ALA A O 1
ATOM 703 N N . SER A 1 94 ? -10.269 11.126 11.588 1.00 91.88 94 SER A N 1
ATOM 704 C CA . SER A 1 94 ? -11.512 11.864 11.835 1.00 91.88 94 SER A CA 1
ATOM 705 C C . SER A 1 94 ? -11.459 13.283 11.233 1.00 91.88 94 SER A C 1
ATOM 707 O O . SER A 1 94 ? -10.385 13.898 11.198 1.00 91.88 94 SER A O 1
ATOM 709 N N . PRO A 1 95 ? -12.601 13.862 10.810 1.00 91.81 95 PRO A N 1
ATOM 710 C CA . PRO A 1 95 ? -12.651 15.224 10.278 1.00 91.81 95 PRO A CA 1
ATOM 711 C C . PRO A 1 95 ? -12.024 16.264 11.220 1.00 91.81 95 PRO A C 1
ATOM 713 O O . PRO A 1 95 ? -12.242 16.236 12.430 1.00 91.81 95 PRO A O 1
ATOM 716 N N . GLY A 1 96 ? -11.243 17.196 10.663 1.00 91.56 96 GLY A N 1
ATOM 717 C CA . GLY A 1 96 ? -10.583 18.268 11.423 1.00 91.56 96 GLY A CA 1
ATOM 718 C C . GLY A 1 96 ? -9.351 17.833 12.228 1.00 91.56 96 GLY A C 1
ATOM 719 O O . GLY A 1 96 ? -8.767 18.649 12.943 1.00 91.56 96 GLY A O 1
ATOM 720 N N . MET A 1 97 ? -8.931 16.570 12.123 1.00 95.31 97 MET A N 1
ATOM 721 C CA . MET A 1 97 ? -7.730 16.082 12.792 1.00 95.31 97 MET A CA 1
ATOM 722 C C . MET A 1 97 ? -6.454 16.699 12.195 1.00 95.31 97 MET A C 1
ATOM 724 O O . MET A 1 97 ? -6.326 16.868 10.984 1.00 95.31 97 MET A O 1
ATOM 728 N N . THR A 1 98 ? -5.482 17.019 13.055 1.00 96.12 98 THR A N 1
ATOM 729 C CA . THR A 1 98 ? -4.163 17.487 12.608 1.00 96.12 98 THR A CA 1
ATOM 730 C C . THR A 1 98 ? -3.366 16.352 11.974 1.00 96.12 98 THR A C 1
ATOM 732 O O . THR A 1 98 ? -3.510 15.195 12.366 1.00 96.12 98 THR A O 1
ATOM 735 N N . ASP A 1 99 ? -2.456 16.683 11.058 1.00 94.69 99 ASP A N 1
ATOM 736 C CA . ASP A 1 99 ? -1.667 15.688 10.321 1.00 94.69 99 ASP A CA 1
ATOM 737 C C . ASP A 1 99 ? -0.920 14.704 11.243 1.00 94.69 99 ASP A C 1
ATOM 739 O O . ASP A 1 99 ? -1.042 13.489 11.110 1.00 94.69 99 ASP A O 1
ATOM 743 N N . LYS A 1 100 ? -0.245 15.223 12.279 1.00 95.62 100 LYS A N 1
ATOM 744 C CA . LYS A 1 100 ? 0.453 14.404 13.284 1.00 95.62 100 LYS A CA 1
ATOM 745 C C . LYS A 1 100 ? -0.480 13.415 13.995 1.00 95.62 100 LYS A C 1
ATOM 747 O O . LYS A 1 100 ? -0.093 12.276 14.245 1.00 95.62 100 LYS A O 1
ATOM 752 N N . LYS A 1 101 ? -1.698 13.844 14.346 1.00 97.44 101 LYS A N 1
ATOM 753 C CA . LYS A 1 101 ? -2.685 12.973 15.002 1.00 97.44 101 LYS A CA 1
ATOM 754 C C . LYS A 1 101 ? -3.250 11.943 14.023 1.00 97.44 101 LYS A C 1
ATOM 756 O O . LYS A 1 101 ? -3.447 10.805 14.423 1.00 97.44 101 LYS A O 1
ATOM 761 N N . ALA A 1 102 ? -3.437 12.314 12.758 1.00 97.44 102 ALA A N 1
ATOM 762 C CA . ALA A 1 102 ? -3.912 11.413 11.715 1.00 97.44 102 ALA A CA 1
ATOM 763 C C . ALA A 1 102 ? -2.923 10.261 11.468 1.00 97.44 102 ALA A C 1
ATOM 765 O O . ALA A 1 102 ? -3.326 9.101 11.404 1.00 97.44 102 ALA A O 1
ATOM 766 N N . TRP A 1 103 ? -1.619 10.557 11.424 1.00 97.69 103 TRP A N 1
ATOM 767 C CA . TRP A 1 103 ? -0.579 9.525 11.357 1.00 97.69 103 TRP A CA 1
ATOM 768 C C . TRP A 1 103 ? -0.590 8.605 12.578 1.00 97.69 103 TRP A C 1
ATOM 770 O O . TRP A 1 103 ? -0.518 7.387 12.426 1.00 97.69 103 TRP A O 1
ATOM 780 N N . LEU A 1 104 ? -0.720 9.167 13.784 1.00 97.69 104 LEU A N 1
ATOM 781 C CA . LEU A 1 104 ? -0.841 8.371 15.006 1.00 97.69 104 LEU A CA 1
ATOM 782 C C . LEU A 1 104 ? -2.076 7.458 14.963 1.00 97.69 104 LEU A C 1
ATOM 784 O O . LEU A 1 104 ? -1.969 6.285 15.311 1.00 97.69 104 LEU A O 1
ATOM 788 N N . GLN A 1 105 ? -3.219 7.968 14.500 1.00 97.81 105 GLN A N 1
ATOM 789 C CA . GLN A 1 105 ? -4.453 7.195 14.399 1.00 97.81 105 GLN A CA 1
ATOM 790 C C . GLN A 1 105 ? -4.323 6.050 13.391 1.00 97.81 105 GLN A C 1
ATOM 792 O O . GLN A 1 105 ? -4.725 4.936 13.706 1.00 97.81 105 GLN A O 1
ATOM 797 N N . LEU A 1 106 ? -3.718 6.285 12.220 1.00 98.31 106 LEU A N 1
ATOM 798 C CA . LEU A 1 106 ? -3.424 5.221 11.253 1.00 98.31 106 LEU A CA 1
ATOM 799 C C . LEU A 1 106 ? -2.573 4.116 11.891 1.00 98.31 106 LEU A C 1
ATOM 801 O O . LEU A 1 106 ? -2.912 2.937 11.800 1.00 98.31 106 LEU A O 1
ATOM 805 N N . ARG A 1 107 ? -1.482 4.503 12.565 1.00 98.19 107 ARG A N 1
ATOM 806 C CA . ARG A 1 107 ? -0.571 3.563 13.229 1.00 98.19 107 ARG A CA 1
ATOM 807 C C . ARG A 1 107 ? -1.276 2.735 14.297 1.00 98.19 107 ARG A C 1
ATOM 809 O O . ARG A 1 107 ? -1.107 1.522 14.333 1.00 98.19 107 ARG A O 1
ATOM 816 N N . GLN A 1 108 ? -2.093 3.374 15.129 1.00 98.00 108 GLN A N 1
ATOM 817 C CA . GLN A 1 108 ? -2.861 2.695 16.172 1.00 98.00 108 GLN A CA 1
ATOM 818 C C . GLN A 1 108 ? -3.931 1.772 15.586 1.00 98.00 108 GLN A C 1
ATOM 820 O O . GLN A 1 108 ? -4.035 0.626 16.007 1.00 98.00 108 GLN A O 1
ATOM 825 N N . ALA A 1 109 ? -4.689 2.238 14.590 1.00 98.38 109 ALA A N 1
ATOM 826 C CA . ALA A 1 109 ? -5.762 1.464 13.973 1.00 98.38 109 ALA A CA 1
ATOM 827 C C . ALA A 1 109 ? -5.254 0.168 13.332 1.00 98.38 109 ALA A C 1
ATOM 829 O O . ALA A 1 109 ? -5.942 -0.848 13.391 1.00 98.38 109 ALA A O 1
ATOM 830 N N . LEU A 1 110 ? -4.056 0.204 12.743 1.00 98.62 110 LEU A N 1
ATOM 831 C CA . LEU A 1 110 ? -3.496 -0.898 11.962 1.00 98.62 110 LEU A CA 1
ATOM 832 C C . LEU A 1 110 ? -2.343 -1.640 12.667 1.00 98.62 110 LEU A C 1
ATOM 834 O O . LEU A 1 110 ? -1.697 -2.489 12.048 1.00 98.62 110 LEU A O 1
ATOM 838 N N . GLN A 1 111 ? -2.070 -1.336 13.942 1.00 98.50 111 GLN A N 1
ATOM 839 C CA . GLN A 1 111 ? -0.971 -1.920 14.728 1.00 98.50 111 GLN A CA 1
ATOM 840 C C . GLN A 1 111 ? 0.397 -1.770 14.029 1.00 98.50 111 GLN A C 1
ATOM 842 O O . GLN A 1 111 ? 1.079 -2.753 13.734 1.00 98.50 111 GLN A O 1
ATOM 847 N N . ILE A 1 112 ? 0.798 -0.532 13.728 1.00 98.50 112 ILE A N 1
ATOM 848 C CA . ILE A 1 112 ? 2.040 -0.205 13.008 1.00 98.50 112 ILE A CA 1
ATOM 849 C C . ILE A 1 112 ? 2.960 0.625 13.903 1.00 98.50 112 ILE A C 1
ATOM 851 O O . ILE A 1 112 ? 2.563 1.669 14.431 1.00 98.50 112 ILE A O 1
ATOM 855 N N . ASP A 1 113 ? 4.211 0.197 14.032 1.00 98.00 113 ASP A N 1
ATOM 856 C CA . ASP A 1 113 ? 5.240 1.003 14.671 1.00 98.00 113 ASP A CA 1
ATOM 857 C C . ASP A 1 113 ? 5.604 2.243 13.832 1.00 98.00 113 ASP A C 1
ATOM 859 O O . ASP A 1 113 ? 5.445 2.280 12.608 1.00 98.00 113 ASP A O 1
ATOM 863 N N . GLU A 1 114 ? 6.081 3.296 14.492 1.00 96.62 114 GLU A N 1
ATOM 864 C CA . GLU A 1 114 ? 6.465 4.528 13.806 1.00 96.62 114 GLU A CA 1
ATOM 865 C C . GLU A 1 114 ? 7.610 4.320 12.816 1.00 96.62 114 GLU A C 1
ATOM 867 O O . GLU A 1 114 ? 7.506 4.775 11.675 1.00 96.62 114 GLU A O 1
ATOM 872 N N . ASP A 1 115 ? 8.650 3.582 13.199 1.00 97.38 115 ASP A N 1
ATOM 873 C CA . ASP A 1 115 ? 9.825 3.388 12.352 1.00 97.38 115 ASP A CA 1
ATOM 874 C C . ASP A 1 115 ? 9.508 2.505 11.147 1.00 97.38 115 ASP A C 1
ATOM 876 O O . ASP A 1 115 ? 10.068 2.695 10.062 1.00 97.38 115 ASP A O 1
ATOM 880 N N . TYR A 1 116 ? 8.557 1.576 11.299 1.00 97.94 116 TYR A N 1
ATOM 881 C CA . TYR A 1 116 ? 8.091 0.751 10.190 1.00 97.94 116 TYR A CA 1
ATOM 882 C C . TYR A 1 116 ? 7.500 1.606 9.066 1.00 97.94 116 TYR A C 1
ATOM 884 O O . TYR A 1 116 ? 7.837 1.413 7.894 1.00 97.94 116 TYR A O 1
ATOM 892 N N . LEU A 1 117 ? 6.651 2.570 9.435 1.00 96.75 117 LEU A N 1
ATOM 893 C CA . LEU A 1 117 ? 6.008 3.495 8.507 1.00 96.75 117 LEU A CA 1
ATOM 894 C C . LEU A 1 117 ? 6.981 4.563 7.991 1.00 96.75 117 LEU A C 1
ATOM 896 O O . LEU A 1 117 ? 6.975 4.865 6.796 1.00 96.75 117 LEU A O 1
ATOM 900 N N . LYS A 1 118 ? 7.848 5.100 8.860 1.00 96.00 118 LYS A N 1
ATOM 901 C CA . LYS A 1 118 ? 8.864 6.092 8.478 1.00 96.00 118 LYS A CA 1
ATOM 902 C C . LYS A 1 118 ? 9.816 5.565 7.416 1.00 96.00 118 LYS A C 1
ATOM 904 O O . LYS A 1 118 ? 10.168 6.315 6.508 1.00 96.00 118 LYS A O 1
ATOM 909 N N . TYR A 1 119 ? 10.157 4.275 7.463 1.00 96.12 119 TYR A N 1
ATOM 910 C CA . TYR A 1 119 ? 10.945 3.635 6.411 1.00 96.12 119 TYR A CA 1
ATOM 911 C C . TYR A 1 119 ? 10.324 3.847 5.022 1.00 96.12 119 TYR A C 1
ATOM 913 O O . TYR A 1 119 ? 11.034 4.141 4.073 1.00 96.12 119 TYR A O 1
ATOM 921 N N . ILE A 1 120 ? 8.999 3.774 4.882 1.00 95.69 120 ILE A N 1
ATOM 922 C CA . ILE A 1 120 ? 8.326 4.029 3.598 1.00 95.69 120 ILE A CA 1
ATOM 923 C C . ILE A 1 120 ? 8.407 5.518 3.233 1.00 95.69 120 ILE A C 1
ATOM 925 O O . ILE A 1 120 ? 8.737 5.877 2.101 1.00 95.69 120 ILE A O 1
ATOM 929 N N . THR A 1 121 ? 8.085 6.403 4.178 1.00 94.00 121 THR A N 1
ATOM 930 C CA . THR A 1 121 ? 7.896 7.829 3.881 1.00 94.00 121 THR A CA 1
ATOM 931 C C . THR A 1 121 ? 9.203 8.584 3.667 1.00 94.00 121 THR A C 1
ATOM 933 O O . THR A 1 121 ? 9.242 9.491 2.831 1.00 94.00 121 THR A O 1
ATOM 936 N N . ASP A 1 122 ? 10.275 8.218 4.367 1.00 93.75 122 ASP A N 1
ATOM 937 C CA . ASP A 1 122 ? 11.533 8.970 4.355 1.00 93.75 122 ASP A CA 1
ATOM 938 C C . ASP A 1 122 ? 12.244 8.850 2.990 1.00 93.75 122 ASP A C 1
ATOM 940 O O . ASP A 1 122 ? 12.719 9.853 2.450 1.00 93.75 122 ASP A O 1
ATOM 944 N N . TYR A 1 123 ? 12.193 7.680 2.336 1.00 91.69 123 TYR A N 1
ATOM 945 C CA . TYR A 1 123 ? 12.732 7.496 0.975 1.00 91.69 123 TYR A CA 1
ATOM 946 C C . TYR A 1 123 ? 11.949 8.246 -0.113 1.00 91.69 123 TYR A C 1
ATOM 948 O O . TYR A 1 123 ? 12.473 8.481 -1.202 1.00 91.69 123 TYR A O 1
ATOM 956 N N . SER A 1 124 ? 10.715 8.673 0.168 1.00 89.94 124 SER A N 1
ATOM 957 C CA . SER A 1 124 ? 9.930 9.488 -0.765 1.00 89.94 124 SER A CA 1
ATOM 958 C C . SER A 1 124 ? 10.308 10.972 -0.743 1.00 89.94 124 SER A C 1
ATOM 960 O O . SER A 1 124 ? 9.990 11.692 -1.692 1.00 89.94 124 SER A O 1
ATOM 962 N N . ALA A 1 125 ? 10.985 11.445 0.313 1.00 88.06 125 ALA A N 1
ATOM 963 C CA . ALA A 1 125 ? 11.115 12.868 0.615 1.00 88.06 125 ALA A CA 1
ATOM 964 C C . ALA A 1 125 ? 11.848 13.666 -0.471 1.00 88.06 125 ALA A C 1
ATOM 966 O O . ALA A 1 125 ? 11.356 14.703 -0.897 1.00 88.06 125 ALA A O 1
ATOM 967 N N . ASN A 1 126 ? 12.994 13.191 -0.960 1.00 85.25 126 ASN A N 1
ATOM 968 C CA . ASN A 1 126 ? 13.716 13.879 -2.037 1.00 85.25 126 ASN A CA 1
ATOM 969 C C . ASN A 1 126 ? 13.080 13.646 -3.420 1.00 85.25 126 ASN A C 1
ATOM 971 O O . ASN A 1 126 ? 12.843 14.632 -4.130 1.00 85.25 126 ASN A O 1
ATOM 975 N N . PRO A 1 127 ? 12.730 12.400 -3.811 1.00 84.06 127 PRO A N 1
ATOM 976 C CA . PRO A 1 127 ? 12.135 12.144 -5.121 1.00 84.06 127 PRO A CA 1
ATOM 977 C C . PRO A 1 127 ? 10.821 12.898 -5.361 1.00 84.06 127 PRO A C 1
ATOM 979 O O . PRO A 1 127 ? 10.627 13.448 -6.444 1.00 84.06 127 PRO A O 1
ATOM 982 N N . ARG A 1 128 ? 9.949 13.028 -4.348 1.00 84.50 128 ARG A N 1
ATOM 983 C CA . ARG A 1 128 ? 8.686 13.786 -4.473 1.00 84.50 128 ARG A CA 1
ATOM 984 C C . ARG A 1 128 ? 8.889 15.292 -4.694 1.00 84.50 128 ARG A C 1
ATOM 986 O O . ARG A 1 128 ? 7.959 15.976 -5.105 1.00 84.50 128 ARG A O 1
ATOM 993 N N . HIS A 1 129 ? 10.090 15.808 -4.433 1.00 86.88 129 HIS A N 1
ATOM 994 C CA . HIS A 1 129 ? 10.485 17.194 -4.699 1.00 86.88 129 HIS A CA 1
ATOM 995 C C . HIS A 1 129 ? 11.331 17.325 -5.978 1.00 86.88 129 HIS A C 1
ATOM 997 O O . HIS A 1 129 ? 12.099 18.276 -6.119 1.00 86.88 129 HIS A O 1
ATOM 1003 N N . GLY A 1 130 ? 11.210 16.372 -6.910 1.00 83.62 130 GLY A N 1
ATOM 1004 C CA . GLY A 1 130 ? 11.869 16.433 -8.217 1.00 83.62 130 GLY A CA 1
ATOM 1005 C C . GLY A 1 130 ? 13.376 16.187 -8.165 1.00 83.62 130 GLY A C 1
ATOM 1006 O O . GLY A 1 130 ? 14.083 16.536 -9.106 1.00 83.62 130 GLY A O 1
ATOM 1007 N N . LYS A 1 131 ? 13.876 15.590 -7.076 1.00 85.81 131 LYS A N 1
ATOM 1008 C CA . LYS A 1 131 ? 15.288 15.232 -6.893 1.00 85.81 131 LYS A CA 1
ATOM 1009 C C . LYS A 1 131 ? 15.434 13.706 -6.851 1.00 85.81 131 LYS A C 1
ATOM 1011 O O . LYS A 1 131 ? 15.655 13.156 -5.768 1.00 85.81 131 LYS A O 1
ATOM 1016 N N . PRO A 1 132 ? 15.243 13.001 -7.985 1.00 80.25 132 PRO A N 1
ATOM 1017 C CA . PRO A 1 132 ? 15.397 11.554 -8.021 1.00 80.25 132 PRO A CA 1
ATOM 1018 C C . PRO A 1 132 ? 16.871 11.202 -7.789 1.00 80.25 132 PRO A C 1
ATOM 1020 O O . PRO A 1 132 ? 17.737 11.530 -8.597 1.00 80.25 132 PRO A O 1
ATOM 1023 N N . GLY A 1 133 ? 17.156 10.572 -6.652 1.00 82.12 133 GLY A N 1
ATOM 1024 C CA . GLY A 1 133 ? 18.437 9.923 -6.392 1.00 82.12 133 GLY A CA 1
ATOM 1025 C C . GLY A 1 133 ? 18.392 8.458 -6.817 1.00 82.12 133 GLY A C 1
ATOM 1026 O O . GLY A 1 133 ? 17.314 7.894 -7.002 1.00 82.12 133 GLY A O 1
ATOM 1027 N N . HIS A 1 134 ? 19.559 7.825 -6.935 1.00 87.50 134 HIS A N 1
ATOM 1028 C CA . HIS A 1 134 ? 19.605 6.370 -7.028 1.00 87.50 134 HIS A CA 1
ATOM 1029 C C . HIS A 1 134 ? 19.122 5.764 -5.704 1.00 87.50 134 HIS A C 1
ATOM 1031 O O . HIS A 1 134 ? 19.649 6.095 -4.641 1.00 87.50 134 HIS A O 1
ATOM 1037 N N . ILE A 1 135 ? 18.127 4.882 -5.777 1.00 88.00 135 ILE A N 1
ATOM 1038 C CA . ILE A 1 135 ? 17.633 4.102 -4.642 1.00 88.00 135 ILE A CA 1
ATOM 1039 C C . ILE A 1 135 ? 17.895 2.630 -4.977 1.00 88.00 135 ILE A C 1
ATOM 1041 O O . ILE A 1 135 ? 17.474 2.186 -6.047 1.00 88.00 135 ILE A O 1
ATOM 1045 N N . PRO A 1 136 ? 18.595 1.875 -4.110 1.00 90.75 136 PRO A N 1
ATOM 1046 C CA . PRO A 1 136 ? 18.861 0.465 -4.362 1.00 90.75 136 PRO A CA 1
ATOM 1047 C C . PRO A 1 136 ? 17.569 -0.332 -4.554 1.00 90.75 136 PRO A C 1
ATOM 1049 O O . PRO A 1 136 ? 16.594 -0.122 -3.832 1.00 90.75 136 PRO A O 1
ATOM 1052 N N . GLY A 1 137 ? 17.585 -1.301 -5.472 1.00 88.38 137 GLY A N 1
ATOM 1053 C CA . GLY A 1 137 ? 16.418 -2.148 -5.746 1.00 88.38 137 GLY A CA 1
ATOM 1054 C C . GLY A 1 137 ? 15.895 -2.870 -4.498 1.00 88.38 137 GLY A C 1
ATOM 1055 O O . GLY A 1 137 ? 14.690 -2.929 -4.273 1.00 88.38 137 GLY A O 1
ATOM 1056 N N . THR A 1 138 ? 16.796 -3.317 -3.619 1.00 91.56 138 THR A N 1
ATOM 1057 C CA . THR A 1 138 ? 16.446 -3.944 -2.333 1.00 91.56 138 THR A CA 1
ATOM 1058 C C . THR A 1 138 ? 15.623 -3.027 -1.428 1.00 91.56 138 THR A C 1
ATOM 1060 O O . THR A 1 138 ? 14.688 -3.484 -0.776 1.00 91.56 138 THR A O 1
ATOM 1063 N N . VAL A 1 139 ? 15.919 -1.725 -1.429 1.00 92.88 139 VAL A N 1
ATOM 1064 C CA . VAL A 1 139 ? 15.157 -0.715 -0.685 1.00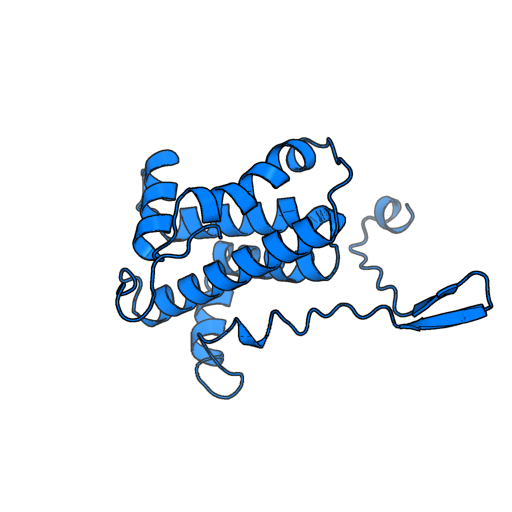 92.88 139 VAL A CA 1
ATOM 1065 C C . VAL A 1 139 ? 13.785 -0.513 -1.322 1.00 92.88 139 VAL A C 1
ATOM 1067 O O . VAL A 1 139 ? 12.784 -0.493 -0.611 1.00 92.88 139 VAL A O 1
ATOM 1070 N N . THR A 1 140 ? 13.700 -0.406 -2.653 1.00 93.56 140 THR A N 1
ATOM 1071 C CA . THR A 1 140 ? 12.397 -0.262 -3.331 1.00 93.56 140 THR A CA 1
ATOM 1072 C C . THR A 1 140 ? 11.496 -1.483 -3.132 1.00 93.56 140 THR A C 1
ATOM 1074 O O . THR A 1 140 ? 10.294 -1.319 -2.916 1.00 93.56 140 THR A O 1
ATOM 1077 N N . THR A 1 141 ? 12.068 -2.692 -3.128 1.00 93.56 141 THR A N 1
ATOM 1078 C CA . THR A 1 141 ? 11.352 -3.937 -2.823 1.00 93.56 141 THR A CA 1
ATOM 1079 C C . THR A 1 141 ? 10.835 -3.930 -1.390 1.00 93.56 141 THR A C 1
ATOM 1081 O O . THR A 1 141 ? 9.655 -4.187 -1.171 1.00 93.56 141 THR A O 1
ATOM 1084 N N . GLU A 1 142 ? 11.666 -3.561 -0.412 1.00 95.38 142 GLU A N 1
ATOM 1085 C CA . GLU A 1 142 ? 11.241 -3.513 0.989 1.00 95.38 142 GLU A CA 1
ATOM 1086 C C . GLU A 1 142 ? 10.153 -2.456 1.227 1.00 95.38 142 GLU A C 1
ATOM 1088 O O . GLU A 1 142 ? 9.158 -2.741 1.889 1.00 95.38 142 GLU A O 1
ATOM 1093 N N . ILE A 1 143 ? 10.279 -1.261 0.637 1.00 96.19 143 ILE A N 1
ATOM 1094 C CA . ILE A 1 143 ? 9.237 -0.223 0.702 1.00 96.19 143 ILE A CA 1
ATOM 1095 C C . ILE A 1 143 ? 7.906 -0.758 0.161 1.00 96.19 143 ILE A C 1
ATOM 1097 O O . ILE A 1 143 ? 6.874 -0.617 0.822 1.00 96.19 143 ILE A O 1
ATOM 1101 N N . THR A 1 144 ? 7.937 -1.393 -1.013 1.00 96.88 144 THR A N 1
ATOM 1102 C CA . THR A 1 144 ? 6.741 -1.951 -1.660 1.00 96.88 144 THR A CA 1
ATOM 1103 C C . THR A 1 144 ? 6.120 -3.043 -0.796 1.00 96.88 144 THR A C 1
ATOM 1105 O O . THR A 1 144 ? 4.924 -2.994 -0.512 1.00 96.88 144 THR A O 1
ATOM 1108 N N . ARG A 1 145 ? 6.937 -3.972 -0.284 1.00 97.25 145 ARG A N 1
ATOM 1109 C CA . ARG A 1 145 ? 6.511 -5.054 0.611 1.00 97.25 145 ARG A CA 1
ATOM 1110 C C . ARG A 1 145 ? 5.819 -4.521 1.866 1.00 97.25 145 ARG A C 1
ATOM 1112 O O . ARG A 1 145 ? 4.729 -4.979 2.209 1.00 97.25 145 ARG A O 1
ATOM 1119 N N . ARG A 1 146 ? 6.418 -3.533 2.544 1.00 97.88 146 ARG A N 1
ATOM 1120 C CA . ARG A 1 146 ? 5.834 -2.914 3.747 1.00 97.88 146 ARG A CA 1
ATOM 1121 C C . ARG A 1 146 ? 4.512 -2.212 3.443 1.00 97.88 146 ARG A C 1
ATOM 1123 O O . ARG A 1 146 ? 3.542 -2.387 4.178 1.00 97.88 146 ARG A O 1
ATOM 1130 N N . ALA A 1 147 ? 4.453 -1.460 2.345 1.00 98.25 147 ALA A N 1
ATOM 1131 C CA . ALA A 1 147 ? 3.236 -0.779 1.916 1.00 98.25 147 ALA A CA 1
ATOM 1132 C C . ALA A 1 147 ? 2.108 -1.771 1.573 1.00 98.25 147 ALA A C 1
ATOM 1134 O O . ALA A 1 147 ? 0.950 -1.524 1.917 1.00 98.25 147 ALA A O 1
ATOM 1135 N N . TRP A 1 148 ? 2.448 -2.920 0.978 1.00 98.25 148 TRP A N 1
ATOM 1136 C CA . TRP A 1 148 ? 1.508 -4.006 0.688 1.00 98.25 148 TRP A CA 1
ATOM 1137 C C . TRP A 1 148 ? 0.889 -4.590 1.960 1.00 98.25 148 TRP A C 1
ATOM 1139 O O . TRP A 1 148 ? -0.330 -4.733 2.053 1.00 98.25 148 TRP A O 1
ATOM 1149 N N . ILE A 1 149 ? 1.717 -4.858 2.976 1.00 98.56 149 ILE A N 1
ATOM 1150 C CA . ILE A 1 149 ? 1.262 -5.363 4.280 1.00 98.56 149 ILE A CA 1
ATOM 1151 C C . ILE A 1 149 ? 0.329 -4.351 4.956 1.00 98.56 149 ILE A C 1
ATOM 1153 O O . ILE A 1 149 ? -0.710 -4.736 5.493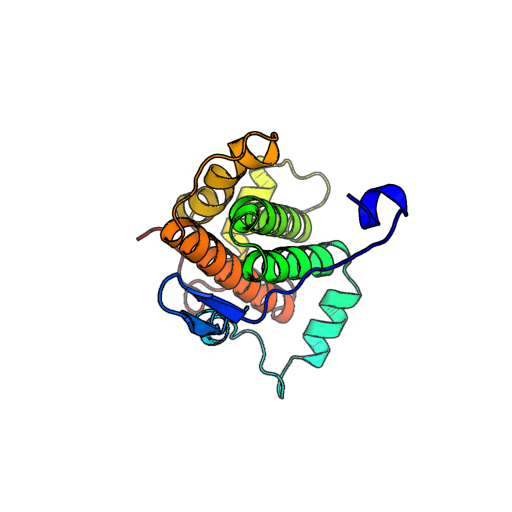 1.00 98.56 149 ILE A O 1
ATOM 1157 N N . ILE A 1 150 ? 0.662 -3.057 4.911 1.00 98.69 150 ILE A N 1
ATOM 1158 C CA . ILE A 1 150 ? -0.183 -2.004 5.492 1.00 98.69 150 ILE A CA 1
ATOM 1159 C C . ILE A 1 150 ? -1.529 -1.911 4.762 1.00 98.69 150 ILE A C 1
ATOM 1161 O O . ILE A 1 150 ? -2.563 -1.821 5.423 1.00 98.69 150 ILE A O 1
ATOM 1165 N N . MET A 1 151 ? -1.548 -1.983 3.427 1.00 98.69 151 MET A N 1
ATOM 1166 C CA . MET A 1 151 ? -2.799 -2.010 2.658 1.00 98.69 151 MET A CA 1
ATOM 1167 C C . MET A 1 151 ? -3.645 -3.244 2.994 1.00 98.69 151 MET A C 1
ATOM 1169 O O . MET A 1 151 ? -4.848 -3.118 3.208 1.00 98.69 151 MET A O 1
ATOM 1173 N N . ASN A 1 152 ? -3.026 -4.422 3.124 1.00 98.56 152 ASN A N 1
ATOM 1174 C CA . ASN A 1 152 ? -3.727 -5.630 3.558 1.00 98.56 152 ASN A CA 1
ATOM 1175 C C . ASN A 1 152 ? -4.366 -5.453 4.947 1.00 98.56 152 ASN A C 1
ATOM 1177 O O . ASN A 1 152 ? -5.541 -5.765 5.133 1.00 98.56 152 ASN A O 1
ATOM 1181 N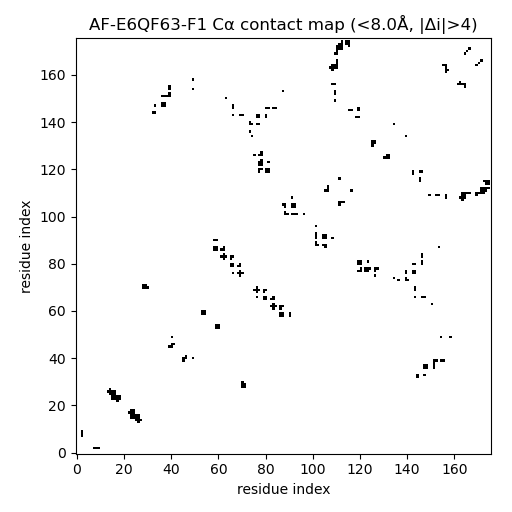 N . ARG A 1 153 ? -3.638 -4.870 5.911 1.00 98.56 153 ARG A N 1
ATOM 1182 C CA . ARG A 1 153 ? -4.198 -4.532 7.232 1.00 98.56 153 ARG A CA 1
ATOM 1183 C C . ARG A 1 153 ? -5.334 -3.524 7.145 1.00 98.56 153 ARG A C 1
ATOM 1185 O O . ARG A 1 153 ? -6.321 -3.661 7.859 1.00 98.56 153 ARG A O 1
ATOM 1192 N N . TYR A 1 154 ? -5.225 -2.536 6.263 1.00 98.69 154 TYR A N 1
ATOM 1193 C CA . TYR A 1 154 ? -6.307 -1.588 6.033 1.00 98.69 154 TYR A CA 1
ATOM 1194 C C . TYR A 1 154 ? -7.566 -2.276 5.477 1.00 98.69 154 TYR A C 1
ATOM 1196 O O . TYR A 1 154 ? -8.675 -1.962 5.900 1.00 98.69 154 TYR A O 1
ATOM 1204 N N . PHE A 1 155 ? -7.424 -3.268 4.596 1.00 98.56 155 PHE A N 1
ATOM 1205 C CA . PHE A 1 155 ? -8.562 -4.068 4.142 1.00 98.56 155 PHE A CA 1
ATOM 1206 C C . PHE A 1 155 ? -9.191 -4.904 5.262 1.00 98.56 155 PHE A C 1
ATOM 1208 O O . PHE A 1 155 ? -10.416 -4.956 5.354 1.00 98.56 155 PHE A O 1
ATOM 1215 N N . GLU A 1 156 ? -8.397 -5.489 6.160 1.00 98.38 156 GLU A N 1
ATOM 1216 C CA . GLU A 1 156 ? -8.938 -6.164 7.351 1.00 98.38 156 GLU A CA 1
ATOM 1217 C C . GLU A 1 156 ? -9.665 -5.192 8.288 1.00 98.38 156 GLU A C 1
ATOM 1219 O O . GLU A 1 156 ? -10.748 -5.497 8.789 1.00 98.38 156 GLU A O 1
ATOM 1224 N N . TYR A 1 157 ? -9.124 -3.985 8.463 1.00 98.38 157 TYR A N 1
ATOM 1225 C CA . TYR A 1 157 ? -9.764 -2.902 9.209 1.00 98.38 157 TYR A CA 1
ATOM 1226 C C . TYR A 1 157 ? -11.128 -2.525 8.604 1.00 98.38 157 TYR A C 1
ATOM 1228 O O . TYR A 1 157 ? -12.119 -2.422 9.331 1.00 98.38 157 TYR A O 1
ATOM 1236 N N . LEU A 1 158 ? -11.217 -2.404 7.273 1.00 97.25 158 LEU A N 1
ATOM 1237 C CA . LEU A 1 158 ? -12.480 -2.153 6.567 1.00 97.25 158 LEU A CA 1
ATOM 1238 C C . LEU A 1 158 ? -13.491 -3.293 6.746 1.00 97.25 158 LEU A C 1
ATOM 1240 O O . LEU A 1 158 ? -14.665 -3.034 7.017 1.00 97.25 158 LEU A O 1
ATOM 1244 N N . LYS A 1 159 ? -13.054 -4.550 6.595 1.00 96.25 159 LYS A N 1
ATOM 1245 C CA . LYS A 1 159 ? -13.910 -5.739 6.765 1.00 96.25 159 LYS A CA 1
ATOM 1246 C C . LYS A 1 159 ? -14.501 -5.820 8.169 1.00 96.25 159 LYS A C 1
ATOM 1248 O O . LYS A 1 159 ? -15.643 -6.232 8.335 1.00 96.25 159 LYS A O 1
ATOM 1253 N N . ARG A 1 160 ? -13.744 -5.378 9.175 1.00 95.69 160 ARG A N 1
ATOM 1254 C CA . ARG A 1 160 ? -14.169 -5.322 10.581 1.00 95.69 160 ARG A CA 1
ATOM 1255 C C . ARG A 1 160 ? -14.994 -4.078 10.925 1.00 95.69 160 ARG A C 1
ATOM 1257 O O . ARG A 1 160 ? -15.252 -3.827 12.097 1.00 95.69 160 ARG A O 1
ATOM 1264 N N . GLY A 1 161 ? -15.414 -3.296 9.930 1.00 95.75 161 GLY A N 1
ATOM 1265 C CA . GLY A 1 161 ? -16.264 -2.125 10.142 1.00 95.75 161 GLY A CA 1
ATOM 1266 C C . GLY A 1 161 ? -15.514 -0.911 10.685 1.00 95.75 161 GLY A C 1
ATOM 1267 O O . GLY A 1 161 ? -16.084 -0.138 11.450 1.00 95.75 161 GLY A O 1
ATOM 1268 N N . ASN A 1 162 ? -14.253 -0.725 10.282 1.00 96.31 162 ASN A N 1
ATOM 1269 C CA . ASN A 1 162 ? -13.395 0.393 10.687 1.00 96.31 162 ASN A CA 1
ATOM 1270 C C . ASN A 1 162 ? -13.023 0.378 12.182 1.00 96.31 162 ASN A C 1
ATOM 1272 O O . ASN A 1 162 ? -12.860 1.425 12.817 1.00 96.31 162 ASN A O 1
ATOM 1276 N N . VAL A 1 163 ? -12.870 -0.820 12.747 1.00 96.62 163 VAL A N 1
ATOM 1277 C CA . VAL A 1 163 ? -12.470 -1.035 14.144 1.00 96.62 163 VAL A CA 1
ATOM 1278 C C . VAL A 1 163 ? -10.976 -1.337 14.220 1.00 96.62 163 VAL A C 1
ATOM 1280 O O . VAL A 1 1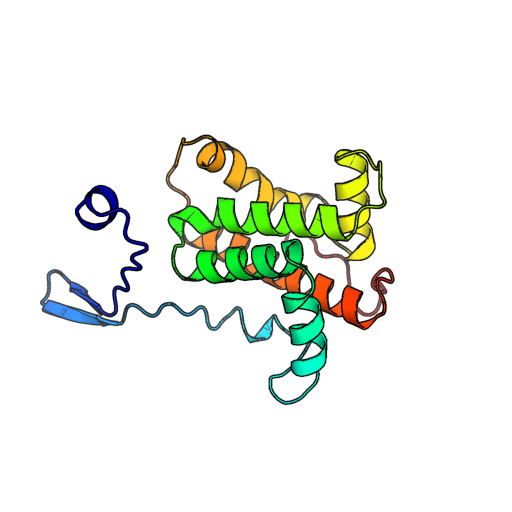63 ? -10.446 -2.058 13.378 1.00 96.62 163 VAL A O 1
ATOM 1283 N N . VAL A 1 164 ? -10.305 -0.783 15.238 1.00 97.75 164 VAL A N 1
ATOM 1284 C CA . VAL A 1 164 ? -8.877 -1.017 15.524 1.00 97.75 164 VAL A CA 1
ATOM 1285 C C . VAL A 1 164 ? -8.564 -2.515 15.497 1.00 97.75 164 VAL A C 1
ATOM 1287 O O . VAL A 1 164 ? -9.279 -3.308 16.106 1.00 97.75 164 VAL A O 1
ATOM 1290 N N . LEU A 1 165 ? -7.491 -2.892 14.800 1.00 98.25 165 LEU A N 1
ATOM 1291 C CA . LEU A 1 165 ? -7.071 -4.285 14.700 1.00 98.25 165 LEU A CA 1
ATOM 1292 C C . LEU A 1 165 ? -6.595 -4.818 16.056 1.00 98.25 165 LEU A C 1
ATOM 1294 O O . LEU A 1 165 ? -5.834 -4.148 16.760 1.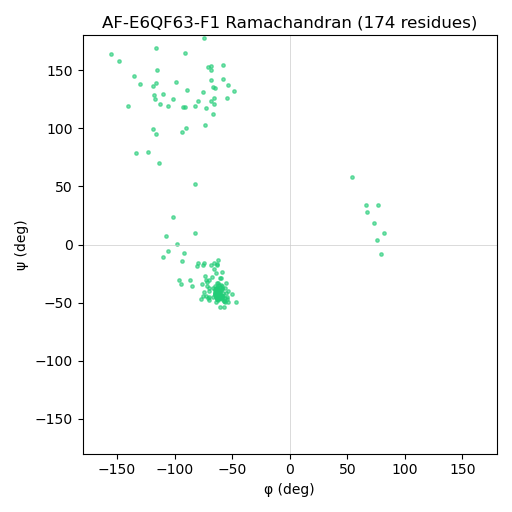00 98.25 165 LEU A O 1
ATOM 1298 N N . ASP A 1 166 ? -7.037 -6.029 16.397 1.00 97.50 166 ASP A N 1
ATOM 1299 C CA . ASP A 1 166 ? -6.676 -6.714 17.638 1.00 97.50 166 ASP A CA 1
ATOM 1300 C C . ASP A 1 166 ? -5.184 -7.106 17.612 1.00 97.50 166 ASP A C 1
ATOM 1302 O O . ASP A 1 166 ? -4.777 -7.820 16.693 1.00 97.50 166 ASP A O 1
ATOM 1306 N N . PRO A 1 167 ? -4.361 -6.686 18.592 1.00 96.62 167 PRO A N 1
ATOM 1307 C CA . PRO A 1 167 ? -2.942 -7.042 18.657 1.00 96.62 167 PRO A CA 1
ATOM 1308 C C . PRO A 1 167 ? -2.649 -8.548 18.727 1.00 96.62 167 PRO A C 1
ATOM 1310 O O . PRO A 1 167 ? -1.545 -8.960 18.374 1.00 96.62 167 PRO A O 1
ATOM 1313 N N . SER A 1 168 ? -3.595 -9.366 19.202 1.00 97.00 168 SER A N 1
ATOM 1314 C CA . SER A 1 168 ? -3.441 -10.825 19.269 1.00 97.00 168 SER A CA 1
ATOM 1315 C C . SER A 1 168 ? -3.508 -11.488 17.891 1.00 97.00 168 SER A C 1
ATOM 1317 O O . SER A 1 168 ? -2.815 -12.474 17.647 1.00 97.00 168 SER A O 1
ATOM 1319 N N . GLU A 1 169 ? -4.290 -10.914 16.974 1.00 97.06 169 GLU A N 1
ATOM 1320 C CA . GLU A 1 169 ? -4.418 -11.364 15.584 1.00 97.06 169 GLU A CA 1
ATOM 1321 C C . GLU A 1 169 ? -3.469 -10.601 14.643 1.00 97.06 169 GLU A C 1
ATOM 1323 O O . GLU A 1 169 ? -2.937 -11.159 13.684 1.00 97.06 169 GLU A O 1
ATOM 1328 N N . PHE A 1 170 ? -3.231 -9.319 14.930 1.00 97.56 170 PHE A N 1
ATOM 1329 C CA . PHE A 1 170 ? -2.394 -8.404 14.157 1.00 97.56 170 PHE A CA 1
ATOM 1330 C C . PHE A 1 170 ? -1.289 -7.834 15.048 1.00 97.56 170 PHE A C 1
ATOM 1332 O O . PHE A 1 170 ? -1.385 -6.686 15.490 1.00 97.56 170 PHE A O 1
ATOM 1339 N N . PRO A 1 171 ? -0.208 -8.595 15.297 1.00 97.38 171 PRO A N 1
ATOM 1340 C CA . PRO A 1 171 ? 0.898 -8.116 16.117 1.00 97.38 171 PRO A CA 1
ATOM 1341 C C . PRO A 1 171 ? 1.503 -6.835 15.534 1.00 97.38 171 PRO A C 1
ATOM 1343 O O . PRO A 1 171 ? 1.412 -6.581 14.329 1.00 97.38 171 PRO A O 1
ATOM 1346 N N . LEU A 1 172 ? 2.129 -6.015 16.375 1.00 98.00 172 LEU A N 1
ATOM 1347 C CA . LEU A 1 172 ? 2.738 -4.754 15.951 1.00 98.00 172 LEU A CA 1
ATOM 1348 C C . LEU A 1 172 ? 3.730 -4.983 14.794 1.00 98.00 172 LEU A C 1
ATOM 1350 O O . LEU A 1 172 ? 4.642 -5.799 14.915 1.00 98.00 172 LEU A O 1
ATOM 1354 N N . LEU A 1 173 ? 3.569 -4.267 13.674 1.00 97.81 173 LEU A N 1
ATOM 1355 C CA . LEU A 1 173 ? 4.592 -4.246 12.621 1.00 97.81 173 LEU A CA 1
ATOM 1356 C C . LEU A 1 173 ? 5.774 -3.418 13.101 1.00 97.81 173 LEU A C 1
ATOM 1358 O O . LEU A 1 173 ? 5.621 -2.217 13.297 1.00 97.81 173 LEU A O 1
ATOM 1362 N N . THR A 1 174 ? 6.940 -4.038 13.236 1.00 96.19 174 THR A N 1
ATOM 1363 C CA . THR A 1 174 ? 8.180 -3.380 13.661 1.00 96.19 174 THR A CA 1
ATOM 1364 C C . THR A 1 174 ? 9.217 -3.405 12.546 1.00 96.19 174 THR A C 1
ATOM 1366 O O . THR A 1 174 ? 9.237 -4.324 11.721 1.00 96.19 174 THR A O 1
ATOM 1369 N N . SER A 1 175 ? 10.095 -2.401 12.502 1.00 83.94 175 SER A N 1
ATOM 1370 C CA . SER A 1 175 ? 11.328 -2.512 11.717 1.00 83.94 175 SER A CA 1
ATOM 1371 C C . SER A 1 175 ? 12.201 -3.597 12.354 1.00 83.94 175 SER A C 1
ATOM 1373 O O . SER A 1 175 ? 12.496 -3.511 13.543 1.00 83.94 175 SER A O 1
ATOM 1375 N N . LEU A 1 176 ? 12.529 -4.641 11.586 1.00 58.94 176 LEU A N 1
ATOM 1376 C CA . LEU A 1 176 ? 13.594 -5.588 11.933 1.00 58.94 176 LEU A CA 1
ATOM 1377 C C . LEU A 1 176 ? 14.958 -4.895 11.865 1.00 58.94 176 LEU A C 1
ATOM 1379 O O . LEU A 1 176 ? 15.108 -4.018 10.979 1.00 58.94 176 LEU A O 1
#

InterPro domains:
  IPR059012 Domain of unknown function (DUF8168), C-terminal domain [PF26504] (53-158)

Organism: NCBI:txid410659

Secondary structure (DSSP, 8-state):
-HHHHHT--------EEE-TTS-EEE-----TTTGGG--S-BTTTBHHHHHHHHHH-HHHHHHHHHHHHHHH-GGGHHHHHHHHHHHHHHHHSPTT--HHHHHHHHHHHTTB-HHHHHHHHHTTTTGGGT------HHHHHHHHHHHHHHHHHHHHHHHTTSPPPPTTTSPPB---

Sequence (176 aa):
MVAFKMGWGLTVVLESFIDSNGIASQIVQKDDSLAPLCTAFSLDQGFDELCIKVIQSVPLFMALRDLIAAISLPNVAPVDCARAMDRLKHLVASPGMTDKKAWLQLRQALQIDEDYLKYITDYSANPRHGKPGHIPGTVTTEITRRAWIIMNRYFEYLKRGNVVLDPSEFPLLTSL

pLDDT: mean 93.45, std 5.95, range [58.94, 98.69]

Solvent-accessible surface area (backbone atoms only — not comparable to full-atom values): 9992 Å² total; per-residue (Å²): 108,66,45,70,76,70,72,50,94,75,85,88,82,72,57,62,48,66,49,100,86,69,52,76,42,78,46,71,78,69,63,82,77,54,61,81,53,49,71,63,44,43,92,92,44,60,36,69,66,52,48,52,56,30,72,76,29,65,62,53,39,50,24,53,50,27,48,58,47,23,63,74,38,56,92,49,16,36,42,26,34,30,50,22,52,53,38,50,21,61,72,63,35,61,91,92,58,52,70,72,55,20,51,50,48,36,25,57,37,54,26,40,37,69,66,41,53,44,61,30,43,62,66,14,57,50,44,72,70,77,45,77,69,95,70,58,68,72,55,40,51,50,36,50,53,53,44,48,44,53,53,27,41,49,47,43,23,54,75,61,71,71,42,62,47,54,57,90,85,40,57,69,42,64,67,129

Foldseek 3Di:
DVCVVVVHDDDDDDQWDQDPVRDIDGDDLDDPVLVVLQPLADPVGPCVVLVVVCVVDPLSVQLVVLLSVCSRPLLCLLQSLLSSVQSLLVVLDDPPDDPVVSNVSLCQQLQEDPVLSCLSNVQNVQVVVVRRDD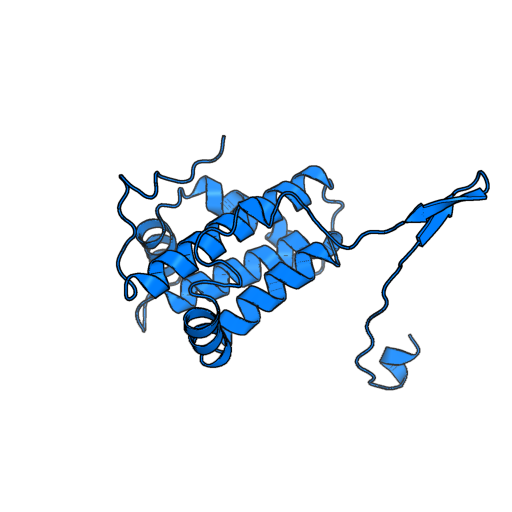DDSVSSVSSSNSSSNSSSSSSVCVVVVNGRDDCVVRPHDDDD

Mean predicted aligned error: 4.54 Å

Nearest PDB structures (foldseek):
  3bnf-assembly1_A  TM=1.570E-01  e=6.242E+00  Wolinella succinogenes